Protein AF-A0A945W2I4-F1 (afdb_monomer)

Secondary structure (DSSP, 8-state):
--GGGGGSSS----EEEE-SS-----GGGGT---SEEEESS--HHHHHHHHHHHH-----

Sequence (60 aa):
MIKVLNTMEKIPKVGIITGWAEEIKPIDEEGINVDFILRKPFKHAELAKHINELFGAGSK

Structure (mmCIF, N/CA/C/O backbone):
data_AF-A0A945W2I4-F1
#
_entry.id   AF-A0A945W2I4-F1
#
loop_
_atom_site.group_PDB
_atom_site.id
_atom_site.type_symbol
_atom_site.label_atom_id
_atom_site.label_alt_id
_atom_site.label_comp_id
_atom_site.label_asym_id
_atom_site.label_entity_id
_atom_site.label_seq_id
_atom_site.pdbx_PDB_ins_code
_atom_site.Cartn_x
_atom_site.Cartn_y
_atom_site.Cartn_z
_atom_site.occupancy
_atom_site.B_iso_or_equiv
_atom_site.auth_seq_id
_atom_site.auth_comp_id
_atom_site.auth_asym_id
_atom_site.auth_atom_id
_atom_site.pdbx_PDB_model_num
ATOM 1 N N . MET A 1 1 ? -7.982 18.206 0.499 1.00 57.03 1 MET A N 1
ATOM 2 C CA . MET A 1 1 ? -8.489 16.817 0.382 1.00 57.03 1 MET A CA 1
ATOM 3 C C . MET A 1 1 ? -7.560 15.947 1.231 1.00 57.03 1 MET A C 1
ATOM 5 O O . MET A 1 1 ? -6.422 16.352 1.367 1.00 57.03 1 MET A O 1
ATOM 9 N N . ILE A 1 2 ? -8.009 14.857 1.857 1.00 57.62 2 ILE A N 1
ATOM 10 C CA . ILE A 1 2 ? -7.305 14.019 2.870 1.00 57.62 2 ILE A CA 1
ATOM 11 C C . ILE A 1 2 ? -7.536 14.388 4.359 1.00 57.62 2 ILE A C 1
ATOM 13 O O . ILE A 1 2 ? -7.804 13.483 5.140 1.00 57.62 2 ILE A O 1
ATOM 17 N N . LYS A 1 3 ? -7.628 15.667 4.770 1.00 60.97 3 LYS A N 1
ATOM 18 C CA . LYS A 1 3 ? -7.987 16.032 6.174 1.00 60.97 3 LYS A CA 1
ATOM 19 C C . LYS A 1 3 ? -9.307 15.425 6.686 1.00 60.97 3 LYS A C 1
ATOM 21 O O . LYS A 1 3 ? -9.469 15.229 7.885 1.00 60.97 3 LYS A O 1
ATOM 26 N N . VAL A 1 4 ? -10.233 15.108 5.776 1.00 66.25 4 VAL A N 1
ATOM 27 C CA . VAL A 1 4 ? -11.526 14.481 6.102 1.00 66.25 4 VAL A CA 1
ATOM 28 C C . VAL A 1 4 ? -11.366 13.068 6.675 1.00 66.25 4 VAL A C 1
ATOM 30 O O . VAL A 1 4 ? -12.234 12.620 7.415 1.00 66.25 4 VAL A O 1
ATOM 33 N N . LEU A 1 5 ? -10.258 12.378 6.369 1.00 67.31 5 LEU A N 1
ATOM 34 C CA . LEU A 1 5 ? -10.010 11.011 6.836 1.00 67.31 5 LEU A CA 1
ATOM 35 C C . LEU A 1 5 ? -9.805 10.955 8.355 1.00 67.31 5 LEU A C 1
ATOM 37 O O . LEU A 1 5 ? -10.204 9.985 8.990 1.00 67.31 5 LEU A O 1
ATOM 41 N N . ASN A 1 6 ? -9.269 12.028 8.942 1.00 63.34 6 ASN A N 1
ATOM 42 C CA . ASN A 1 6 ? -9.060 12.138 10.386 1.00 63.34 6 ASN A CA 1
ATOM 43 C C . ASN A 1 6 ? -10.341 12.478 11.159 1.00 63.34 6 ASN A C 1
ATOM 45 O O . ASN A 1 6 ? -10.377 12.337 12.375 1.00 63.34 6 ASN A O 1
ATOM 49 N N . THR A 1 7 ? -11.384 12.954 10.471 1.00 70.81 7 THR A N 1
ATOM 50 C CA . THR A 1 7 ? -12.674 13.312 11.085 1.00 70.81 7 THR A CA 1
ATOM 51 C C . THR A 1 7 ? -13.703 12.184 11.003 1.00 70.81 7 THR A C 1
ATOM 53 O O . THR A 1 7 ? -14.845 12.366 11.418 1.00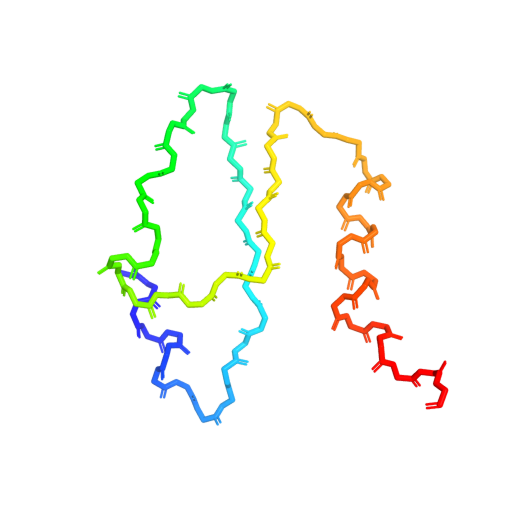 70.81 7 THR A O 1
ATOM 56 N N . MET A 1 8 ? -13.334 11.034 10.431 1.00 72.19 8 MET A N 1
ATOM 57 C CA . MET A 1 8 ? -14.221 9.877 10.315 1.00 72.19 8 MET A CA 1
ATOM 58 C C . MET A 1 8 ? -14.322 9.144 11.657 1.00 72.19 8 MET A C 1
ATOM 60 O O . MET A 1 8 ? -13.322 8.958 12.343 1.00 72.19 8 MET A O 1
ATOM 64 N N . GLU A 1 9 ? -15.524 8.674 12.000 1.00 72.12 9 GLU A N 1
ATOM 65 C CA . GLU A 1 9 ? -15.800 7.902 13.227 1.00 72.12 9 GLU A CA 1
ATOM 66 C C . GLU A 1 9 ? -14.895 6.664 13.367 1.00 72.12 9 GLU A C 1
ATOM 68 O O . GLU A 1 9 ? -14.514 6.269 14.467 1.00 72.12 9 GLU A O 1
ATOM 73 N N . LYS A 1 10 ? -14.499 6.077 12.233 1.00 76.62 10 LYS A N 1
ATOM 74 C CA . LYS A 1 10 ? -13.430 5.084 12.141 1.00 76.62 10 LYS A CA 1
ATOM 75 C C . LYS A 1 10 ? -12.365 5.620 11.205 1.00 76.62 10 LYS A C 1
ATOM 77 O O . LYS A 1 10 ? -12.655 5.871 10.037 1.00 76.62 10 LYS A O 1
ATOM 82 N N . ILE A 1 11 ? -11.146 5.756 11.714 1.00 74.38 11 ILE A N 1
ATOM 83 C CA . ILE A 1 11 ? -9.995 6.159 10.909 1.00 74.38 11 ILE A CA 1
ATOM 84 C C . ILE A 1 11 ? -9.697 5.008 9.931 1.00 74.38 11 ILE A C 1
ATOM 86 O O . ILE A 1 11 ? -9.384 3.901 10.384 1.00 74.38 11 ILE A O 1
ATOM 90 N N . PRO A 1 12 ? -9.849 5.211 8.608 1.00 81.19 12 PRO A N 1
ATOM 91 C CA . PRO A 1 12 ? -9.552 4.174 7.631 1.00 81.19 12 PRO A CA 1
ATOM 92 C C . PRO A 1 12 ? -8.048 3.899 7.578 1.00 81.19 12 PRO A C 1
ATOM 94 O O . PRO A 1 12 ? -7.240 4.770 7.886 1.00 81.19 12 PRO A O 1
ATOM 97 N N . LYS A 1 13 ? -7.680 2.695 7.133 1.00 85.81 13 LYS A N 1
ATOM 98 C CA . LYS A 1 13 ? -6.292 2.373 6.795 1.00 85.81 13 LYS A CA 1
ATOM 99 C C . LYS A 1 13 ? -5.899 3.069 5.493 1.00 85.81 13 LYS A C 1
ATOM 101 O O . LYS A 1 13 ? -6.611 2.933 4.497 1.00 85.81 13 LYS A O 1
ATOM 106 N N . VAL A 1 14 ? -4.795 3.811 5.492 1.00 85.75 14 VAL A N 1
ATOM 107 C CA . VAL A 1 14 ? -4.365 4.665 4.377 1.00 85.75 14 VAL A CA 1
ATOM 108 C C . VAL A 1 14 ? -3.042 4.170 3.803 1.00 85.75 14 VAL A C 1
ATOM 110 O O . VAL A 1 14 ? -2.030 4.117 4.492 1.00 85.75 14 VAL A O 1
ATOM 113 N N . GLY A 1 15 ? -3.043 3.855 2.509 1.00 88.56 15 GLY A N 1
ATOM 114 C CA . GLY A 1 15 ? -1.837 3.560 1.736 1.00 88.56 15 GLY A CA 1
ATOM 115 C C . GLY A 1 15 ? -1.613 4.592 0.637 1.00 88.56 15 GLY A C 1
ATOM 116 O O . GLY A 1 15 ? -2.571 5.000 -0.021 1.00 88.56 15 GLY A O 1
ATOM 117 N N . ILE A 1 16 ? -0.363 4.994 0.400 1.00 88.06 16 ILE A N 1
ATOM 118 C CA . ILE A 1 16 ? 0.000 5.939 -0.667 1.00 88.06 16 ILE A CA 1
ATOM 119 C C . ILE A 1 16 ? 0.885 5.246 -1.697 1.00 88.06 16 ILE A C 1
ATOM 121 O O . ILE A 1 16 ? 1.892 4.636 -1.354 1.00 88.06 16 ILE A O 1
ATOM 125 N N . ILE A 1 17 ? 0.530 5.375 -2.976 1.00 89.69 17 ILE A N 1
ATOM 126 C CA . ILE A 1 17 ? 1.325 4.851 -4.088 1.00 89.69 17 ILE A CA 1
ATOM 127 C C . ILE A 1 17 ? 1.943 6.016 -4.861 1.00 89.69 17 ILE A C 1
ATOM 129 O O . ILE A 1 17 ? 1.207 6.822 -5.430 1.00 89.69 17 ILE A O 1
ATOM 133 N N . THR A 1 18 ? 3.272 6.082 -4.939 1.00 87.25 18 THR A N 1
ATOM 134 C CA . THR A 1 18 ? 3.988 7.227 -5.534 1.00 87.25 18 THR A CA 1
ATOM 135 C C . THR A 1 18 ? 4.736 6.901 -6.817 1.00 87.25 18 THR A C 1
ATOM 137 O O . THR A 1 18 ? 4.909 5.738 -7.195 1.00 87.25 18 THR A O 1
ATOM 140 N N . GLY A 1 19 ? 5.115 7.952 -7.550 1.00 85.62 19 GLY A N 1
ATOM 141 C CA . GLY A 1 19 ? 5.916 7.866 -8.769 1.00 85.62 19 GLY A CA 1
ATOM 142 C C . GLY A 1 19 ? 7.418 7.655 -8.532 1.00 85.62 19 GLY A C 1
ATOM 143 O O . GLY A 1 19 ? 7.899 7.515 -7.411 1.00 85.62 19 GLY A O 1
ATOM 144 N N . TRP A 1 20 ? 8.183 7.652 -9.624 1.00 77.88 20 TRP A N 1
ATOM 145 C CA . TRP A 1 20 ? 9.612 7.317 -9.638 1.00 77.88 20 TRP A CA 1
ATOM 146 C C . TRP A 1 20 ? 10.513 8.283 -8.874 1.00 77.88 20 TRP A C 1
ATOM 148 O O . TRP A 1 20 ? 11.546 7.845 -8.387 1.00 77.88 20 TRP A O 1
ATOM 158 N N . ALA A 1 21 ? 10.176 9.566 -8.783 1.00 69.94 21 ALA A N 1
ATOM 159 C CA . ALA A 1 21 ? 11.053 10.604 -8.229 1.00 69.94 21 ALA A CA 1
ATOM 160 C C . ALA A 1 21 ? 10.288 11.631 -7.379 1.00 69.94 21 ALA A C 1
ATOM 162 O O . ALA A 1 21 ? 10.770 12.736 -7.157 1.00 69.94 21 ALA A O 1
ATOM 163 N N . GLU A 1 22 ? 9.082 11.281 -6.930 1.00 68.62 22 GLU A N 1
ATOM 164 C CA . GLU A 1 22 ? 8.303 12.167 -6.074 1.00 68.62 22 GLU A CA 1
ATOM 165 C C . GLU A 1 22 ? 8.835 12.074 -4.648 1.00 68.62 22 GLU A C 1
ATOM 167 O O . GLU A 1 22 ? 8.666 11.061 -3.966 1.00 68.62 22 GLU A O 1
ATOM 172 N N . GLU A 1 23 ? 9.497 13.143 -4.210 1.00 66.38 23 GLU A N 1
ATOM 173 C CA . GLU A 1 23 ? 9.687 13.393 -2.792 1.00 66.38 23 GLU A CA 1
ATOM 174 C C . GLU A 1 23 ? 8.315 13.649 -2.187 1.00 66.38 23 GLU A C 1
ATOM 176 O O . GLU A 1 23 ? 7.619 14.621 -2.495 1.00 66.38 23 GLU A O 1
ATOM 181 N N . ILE A 1 24 ? 7.900 12.714 -1.350 1.00 66.56 24 ILE A N 1
ATOM 182 C CA . ILE A 1 24 ? 6.678 12.850 -0.593 1.00 66.56 24 ILE A CA 1
ATOM 183 C C . ILE A 1 24 ? 6.992 13.889 0.476 1.00 66.56 24 ILE A C 1
ATOM 185 O O . ILE A 1 24 ? 7.779 13.615 1.383 1.00 66.56 24 ILE A O 1
ATOM 189 N N . LYS A 1 25 ? 6.421 15.094 0.346 1.00 64.12 25 LYS A N 1
ATOM 190 C CA . LYS A 1 25 ? 6.409 16.062 1.454 1.00 64.12 25 LYS A CA 1
ATOM 191 C C . LYS A 1 25 ? 5.973 15.328 2.721 1.00 64.12 25 LYS A C 1
ATOM 193 O O . LYS A 1 25 ? 5.121 14.450 2.595 1.00 64.12 25 LYS A O 1
ATOM 198 N N . PRO A 1 26 ? 6.520 15.649 3.902 1.00 58.50 26 PRO A N 1
ATOM 199 C CA . PRO A 1 26 ? 6.170 14.942 5.127 1.00 58.50 26 PRO A CA 1
ATOM 200 C C . PRO A 1 26 ? 4.648 14.945 5.300 1.00 58.50 26 PRO A C 1
ATOM 202 O O . PRO A 1 26 ? 4.043 15.961 5.625 1.00 58.50 26 PRO A O 1
ATOM 205 N N . ILE A 1 27 ? 4.020 13.797 5.036 1.00 62.56 27 ILE A N 1
ATOM 206 C CA . ILE A 1 27 ? 2.571 13.611 5.185 1.00 62.56 27 ILE A CA 1
ATOM 207 C C . ILE A 1 27 ? 2.173 13.803 6.658 1.00 62.56 27 ILE A C 1
ATOM 209 O O . ILE A 1 27 ? 1.051 14.213 6.963 1.00 62.56 27 ILE A O 1
ATOM 213 N N . ASP A 1 28 ? 3.147 13.617 7.553 1.00 57.41 28 ASP A N 1
ATOM 214 C CA . ASP A 1 28 ? 3.083 13.937 8.973 1.00 57.41 28 ASP A CA 1
ATOM 215 C C . ASP A 1 28 ? 2.773 15.422 9.243 1.00 57.41 28 ASP A C 1
ATOM 217 O O . ASP A 1 28 ? 2.022 15.718 10.171 1.00 57.41 28 ASP A O 1
ATOM 221 N N . GLU A 1 29 ? 3.258 16.367 8.423 1.00 57.19 29 GLU A N 1
ATOM 222 C CA . GLU A 1 29 ? 2.949 17.801 8.590 1.00 57.19 29 GLU A CA 1
ATOM 223 C C . GLU A 1 29 ? 1.478 18.120 8.277 1.00 57.19 29 GLU A C 1
ATOM 225 O O . GLU A 1 29 ? 0.919 19.087 8.798 1.00 57.19 29 GLU A O 1
ATOM 230 N N . GLU A 1 30 ? 0.816 17.292 7.463 1.00 62.53 30 GLU A N 1
ATOM 231 C CA . GLU A 1 30 ? -0.611 17.429 7.158 1.00 62.53 30 GLU A CA 1
ATOM 232 C C . GLU A 1 30 ? -1.516 16.706 8.173 1.00 62.53 30 GLU A C 1
ATOM 234 O O . GLU A 1 30 ? -2.747 16.807 8.088 1.00 62.53 30 GLU A O 1
ATOM 239 N N . GLY A 1 31 ? -0.918 16.024 9.159 1.00 61.81 31 GLY A N 1
ATOM 240 C CA . GLY A 1 31 ? -1.609 15.298 10.222 1.00 61.81 31 GLY A CA 1
ATOM 241 C C . GLY A 1 31 ? -2.293 14.018 9.749 1.00 61.81 31 GLY A C 1
ATOM 242 O O . GLY A 1 31 ? -3.211 13.543 10.412 1.00 61.81 31 GLY A O 1
ATOM 243 N N . ILE A 1 32 ? -1.917 13.480 8.590 1.00 72.06 32 ILE A N 1
ATOM 244 C CA . ILE A 1 32 ? -2.541 12.292 8.002 1.00 72.06 32 ILE A CA 1
ATOM 245 C C . ILE A 1 32 ? -1.741 11.072 8.449 1.00 72.06 32 ILE A C 1
ATOM 247 O O . ILE A 1 32 ? -0.563 10.951 8.134 1.00 72.06 32 ILE A O 1
ATOM 251 N N . ASN A 1 33 ? -2.388 1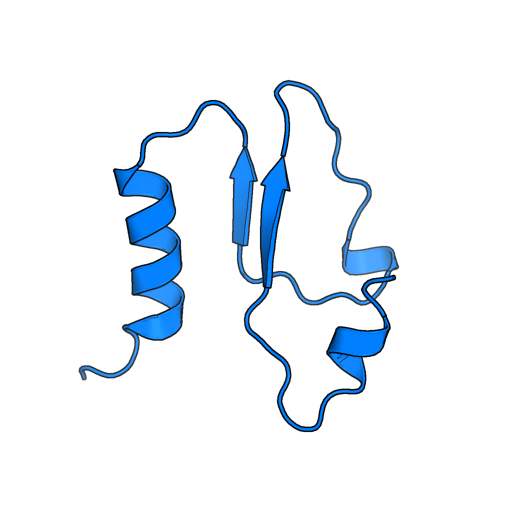0.147 9.155 1.00 75.44 33 ASN A N 1
ATOM 252 C CA . ASN A 1 33 ? -1.753 8.883 9.509 1.00 75.44 33 ASN A CA 1
ATOM 253 C C . ASN A 1 33 ? -1.735 7.959 8.281 1.00 75.44 33 ASN A C 1
ATOM 255 O O . ASN A 1 33 ? -2.794 7.604 7.762 1.00 75.44 33 ASN A O 1
ATOM 259 N N . VAL A 1 34 ? -0.543 7.614 7.794 1.00 82.25 34 VAL A N 1
ATOM 260 C CA . VAL A 1 34 ? -0.346 6.733 6.637 1.00 82.25 34 VAL A CA 1
ATOM 261 C C . VAL A 1 34 ? 0.216 5.404 7.107 1.00 82.25 34 VAL A C 1
ATOM 263 O O . VAL A 1 34 ? 1.294 5.346 7.688 1.00 82.25 34 VAL A O 1
ATOM 266 N N . ASP A 1 35 ? -0.501 4.325 6.812 1.00 88.88 35 ASP A N 1
ATOM 267 C CA . ASP A 1 35 ? -0.128 2.974 7.215 1.00 8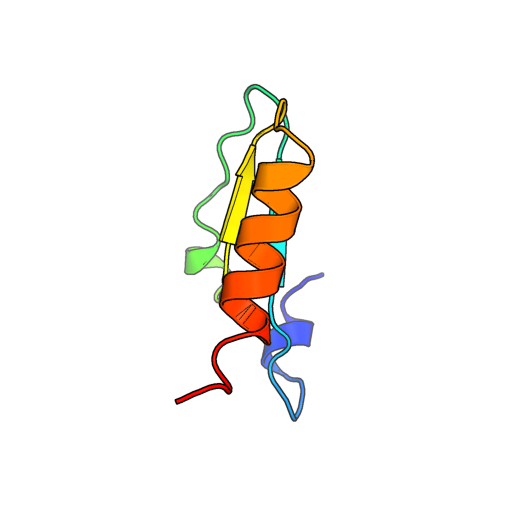8.88 35 ASP A CA 1
ATOM 268 C C . ASP A 1 35 ? 0.959 2.367 6.313 1.00 88.88 35 ASP A C 1
ATOM 270 O O . ASP A 1 35 ? 1.747 1.542 6.773 1.00 88.88 35 ASP A O 1
ATOM 274 N N . PHE A 1 36 ? 1.020 2.744 5.029 1.00 88.50 36 PHE A N 1
ATOM 275 C CA . PHE A 1 36 ? 2.110 2.332 4.140 1.00 88.50 36 PHE A CA 1
ATOM 276 C C . PHE A 1 36 ? 2.303 3.259 2.938 1.00 88.50 36 PHE A C 1
ATOM 278 O O . PHE A 1 36 ? 1.370 3.893 2.444 1.00 88.50 36 PHE A O 1
ATOM 285 N N . ILE A 1 37 ? 3.530 3.282 2.420 1.00 87.69 37 ILE A N 1
ATOM 286 C CA . ILE A 1 37 ? 3.906 3.993 1.198 1.00 87.69 37 ILE A CA 1
ATOM 287 C C . ILE A 1 37 ? 4.561 2.992 0.248 1.00 87.69 37 ILE A C 1
ATOM 289 O O . ILE A 1 37 ? 5.482 2.281 0.640 1.00 87.69 37 ILE A O 1
ATOM 293 N N . LEU A 1 38 ? 4.112 2.959 -1.006 1.00 90.38 38 LEU A N 1
ATOM 294 C CA . LEU A 1 38 ? 4.622 2.068 -2.041 1.00 90.38 38 LEU A CA 1
ATOM 295 C C . LEU A 1 38 ? 5.077 2.872 -3.262 1.00 90.38 38 LEU A C 1
ATOM 297 O O . LEU A 1 38 ? 4.291 3.578 -3.892 1.00 90.38 38 LEU A O 1
ATOM 301 N N . ARG A 1 39 ? 6.355 2.768 -3.626 1.00 90.00 39 ARG A N 1
ATOM 302 C CA . ARG A 1 39 ? 6.944 3.555 -4.718 1.00 90.00 39 ARG A CA 1
ATOM 303 C C . ARG A 1 39 ? 6.952 2.761 -6.015 1.00 90.00 39 ARG A C 1
ATOM 305 O O . ARG A 1 39 ? 7.352 1.601 -6.037 1.00 90.00 39 ARG A O 1
ATOM 312 N N . LYS A 1 40 ? 6.541 3.381 -7.122 1.00 90.06 40 LYS A N 1
ATOM 313 C CA . LYS A 1 40 ? 6.665 2.763 -8.446 1.00 90.06 40 LYS A CA 1
ATOM 314 C C . LYS A 1 40 ? 8.129 2.734 -8.915 1.00 90.06 40 LYS A C 1
ATOM 316 O O . LYS A 1 40 ? 8.837 3.725 -8.726 1.00 90.06 40 LYS A O 1
ATOM 321 N N . PRO A 1 41 ? 8.548 1.652 -9.597 1.00 92.25 41 PRO A N 1
ATOM 322 C CA . PRO A 1 41 ? 7.783 0.448 -9.909 1.00 92.25 41 PRO A CA 1
ATOM 323 C C . PRO A 1 41 ? 7.818 -0.522 -8.721 1.00 92.25 41 PRO A C 1
ATOM 325 O O . PRO A 1 41 ? 8.838 -0.665 -8.058 1.00 92.25 41 PRO A O 1
ATOM 328 N N . PHE A 1 42 ? 6.721 -1.236 -8.504 1.00 92.25 42 PHE A N 1
ATOM 329 C CA . PHE A 1 42 ? 6.620 -2.261 -7.466 1.00 92.25 42 PHE A CA 1
ATOM 330 C C . PHE A 1 42 ? 6.040 -3.545 -8.052 1.00 92.25 42 PHE A C 1
ATOM 332 O O . PHE A 1 42 ? 5.400 -3.539 -9.110 1.00 92.25 42 PHE A O 1
ATOM 339 N N . LYS A 1 43 ? 6.244 -4.665 -7.358 1.00 94.88 43 LYS A N 1
ATOM 340 C CA . LYS A 1 43 ? 5.634 -5.948 -7.737 1.00 94.88 43 LYS A CA 1
ATOM 341 C C . LYS A 1 43 ? 4.236 -6.061 -7.140 1.00 94.88 43 LYS A C 1
ATOM 34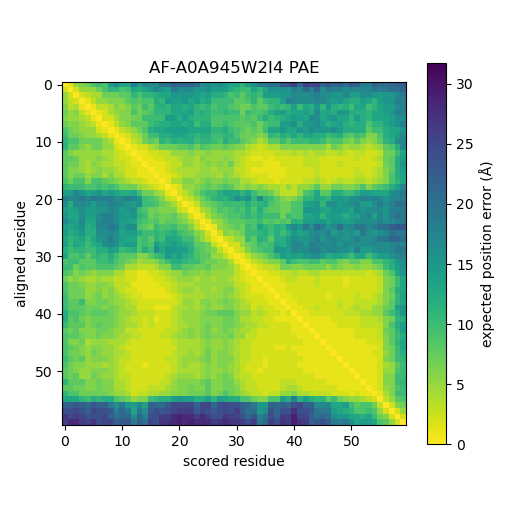3 O O . LYS A 1 43 ? 3.999 -5.617 -6.024 1.00 94.88 43 LYS A O 1
ATOM 348 N N . HIS A 1 44 ? 3.326 -6.759 -7.821 1.00 94.19 44 HIS A N 1
ATOM 349 C CA . HIS A 1 44 ? 1.989 -7.035 -7.273 1.00 94.19 44 HIS A CA 1
ATOM 350 C C . HIS A 1 44 ? 2.045 -7.694 -5.880 1.00 94.19 44 HIS A C 1
ATOM 352 O O . HIS A 1 44 ? 1.292 -7.319 -4.986 1.00 94.19 44 HIS A O 1
ATOM 358 N N . ALA A 1 45 ? 2.993 -8.616 -5.676 1.00 95.12 45 ALA A N 1
ATOM 359 C CA . ALA A 1 45 ? 3.209 -9.279 -4.390 1.00 95.12 45 ALA A CA 1
ATOM 360 C C . ALA A 1 45 ? 3.554 -8.307 -3.246 1.00 95.12 45 ALA A C 1
ATOM 362 O O . ALA A 1 45 ? 3.224 -8.577 -2.098 1.00 95.12 45 ALA A O 1
ATOM 363 N N . GLU A 1 46 ? 4.196 -7.180 -3.551 1.00 93.94 46 GLU A N 1
ATOM 364 C CA . GLU A 1 46 ? 4.577 -6.164 -2.568 1.00 93.94 46 GLU A CA 1
ATOM 365 C C . GLU A 1 46 ? 3.349 -5.395 -2.071 1.00 93.94 46 GLU A C 1
ATOM 367 O O . GLU A 1 46 ? 3.137 -5.271 -0.868 1.00 93.94 46 GLU A O 1
ATOM 372 N N . LEU A 1 47 ? 2.461 -4.997 -2.989 1.00 94.06 47 LEU A N 1
ATOM 373 C CA . LEU A 1 47 ? 1.17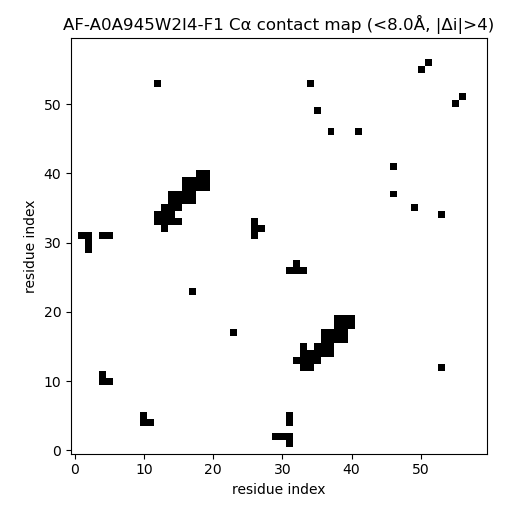2 -4.401 -2.632 1.00 94.06 47 LEU A CA 1
ATOM 374 C C . LEU A 1 47 ? 0.299 -5.380 -1.833 1.00 94.06 47 LEU A C 1
ATOM 376 O O . LEU A 1 47 ? -0.258 -5.011 -0.801 1.00 94.06 47 LEU A O 1
ATOM 380 N N . ALA A 1 48 ? 0.200 -6.633 -2.289 1.00 93.94 48 ALA A N 1
ATOM 381 C CA . ALA A 1 48 ? -0.574 -7.663 -1.600 1.00 93.94 48 ALA A CA 1
ATOM 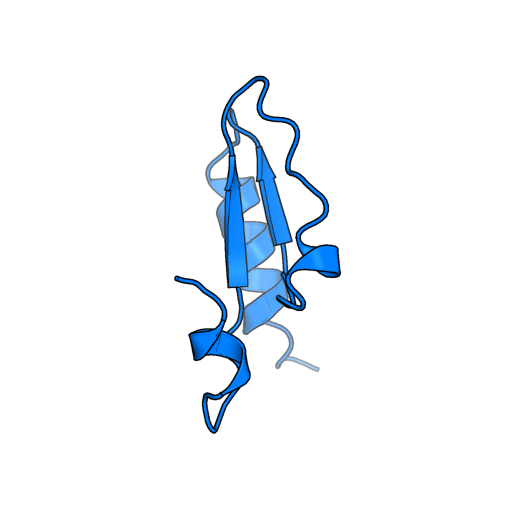382 C C . ALA A 1 48 ? -0.047 -7.914 -0.179 1.00 93.94 48 ALA A C 1
ATOM 384 O O . ALA A 1 48 ? -0.839 -8.074 0.746 1.00 93.94 48 ALA A O 1
ATOM 385 N N . LYS A 1 49 ? 1.278 -7.896 0.010 1.00 93.75 49 LYS A N 1
ATOM 386 C CA . LYS A 1 49 ? 1.907 -8.014 1.328 1.00 93.75 49 LYS A CA 1
ATOM 387 C C . LYS A 1 49 ? 1.476 -6.877 2.258 1.00 93.75 49 LYS A C 1
ATOM 389 O O . LYS A 1 49 ? 0.980 -7.178 3.336 1.00 93.75 49 LYS A O 1
ATOM 394 N N . HIS A 1 50 ? 1.585 -5.615 1.835 1.00 93.38 50 HIS A N 1
ATOM 395 C CA . HIS A 1 50 ? 1.181 -4.473 2.667 1.00 93.38 50 HIS A CA 1
ATOM 396 C C . HIS A 1 50 ? -0.296 -4.529 3.069 1.00 93.38 50 HIS A C 1
ATOM 398 O O . HIS A 1 50 ? -0.637 -4.308 4.228 1.00 93.38 50 HIS A O 1
ATOM 404 N N . ILE A 1 51 ? -1.179 -4.884 2.131 1.00 92.19 51 ILE A N 1
ATOM 405 C CA . ILE A 1 51 ? -2.609 -5.050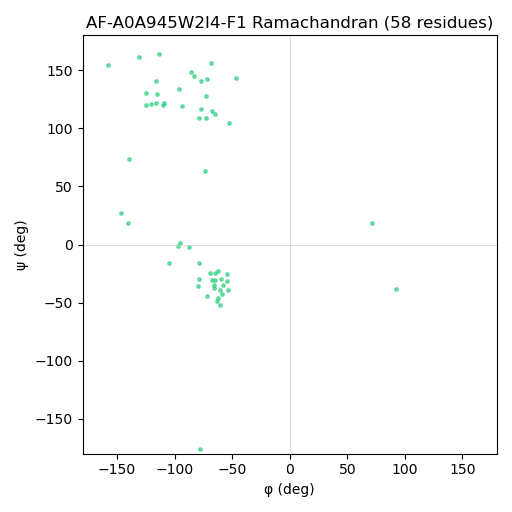 2.418 1.00 92.19 51 ILE A CA 1
ATOM 406 C C . ILE A 1 51 ? -2.818 -6.190 3.427 1.00 92.19 51 ILE A C 1
ATOM 408 O O . ILE A 1 51 ? -3.500 -6.009 4.433 1.00 92.19 51 ILE A O 1
ATOM 412 N N . ASN A 1 52 ? -2.204 -7.353 3.206 1.00 92.88 52 ASN A N 1
ATOM 413 C CA . ASN A 1 52 ? -2.362 -8.502 4.097 1.00 92.88 52 ASN A CA 1
ATOM 414 C C . ASN A 1 52 ? -1.778 -8.256 5.494 1.00 92.88 52 ASN A C 1
ATOM 416 O O . ASN A 1 52 ? -2.347 -8.729 6.469 1.00 92.88 52 ASN A O 1
ATOM 420 N N . GLU A 1 53 ? -0.684 -7.509 5.626 1.00 90.25 53 GLU A N 1
ATOM 421 C CA . GLU A 1 53 ? -0.130 -7.129 6.932 1.00 90.25 53 GLU A CA 1
ATOM 422 C C . GLU A 1 53 ? -1.082 -6.203 7.702 1.00 90.25 53 GLU A C 1
ATOM 424 O O . GLU A 1 53 ? -1.243 -6.352 8.912 1.00 90.25 53 GLU A O 1
ATOM 429 N N . LEU A 1 54 ? -1.772 -5.296 7.005 1.00 89.81 54 LEU A N 1
ATOM 430 C CA . LEU A 1 54 ? -2.679 -4.331 7.631 1.00 89.81 54 LEU A CA 1
ATOM 431 C C . LEU A 1 54 ? -4.047 -4.901 7.994 1.00 89.81 54 LEU A C 1
ATOM 433 O O . LEU A 1 54 ? -4.623 -4.504 9.006 1.00 89.81 54 LEU A O 1
ATOM 437 N N . PHE A 1 55 ? -4.573 -5.813 7.178 1.00 87.12 55 PHE A N 1
ATOM 438 C CA . PHE A 1 55 ? -5.907 -6.389 7.370 1.00 87.12 55 PHE A CA 1
ATOM 439 C C . PHE A 1 55 ? -5.881 -7.824 7.916 1.00 87.12 55 PHE A C 1
ATOM 441 O O . PHE A 1 55 ? -6.901 -8.314 8.394 1.00 87.12 55 PHE A O 1
ATOM 448 N N . GLY A 1 56 ? -4.734 -8.504 7.861 1.00 78.75 56 GLY A N 1
ATOM 449 C CA . GLY A 1 56 ? -4.559 -9.901 8.267 1.00 78.75 56 GLY A CA 1
ATOM 450 C C . GLY A 1 56 ? -4.017 -10.103 9.683 1.00 78.75 56 GLY A C 1
ATOM 451 O O . GLY A 1 56 ? -3.913 -11.248 10.123 1.00 78.75 56 GLY A O 1
ATOM 452 N N . ALA A 1 57 ? -3.715 -9.037 10.434 1.00 60.62 57 ALA A N 1
ATOM 453 C CA . ALA A 1 57 ? -3.393 -9.116 11.862 1.00 60.62 57 ALA A CA 1
ATOM 454 C C . ALA A 1 57 ? -4.660 -9.393 12.707 1.00 60.62 57 ALA A C 1
ATOM 456 O O . ALA A 1 57 ? -5.098 -8.580 13.514 1.00 60.62 57 ALA A O 1
ATOM 457 N N . GLY A 1 58 ? -5.264 -10.559 12.469 1.00 55.03 58 GLY A N 1
ATOM 458 C CA . GLY A 1 58 ? -6.423 -11.122 13.163 1.00 55.03 58 GLY A CA 1
ATOM 459 C C . GLY A 1 58 ? -6.349 -12.651 13.242 1.00 55.03 58 GLY A C 1
ATOM 460 O O . GLY A 1 58 ? -7.368 -13.334 13.257 1.00 55.03 58 GLY A O 1
ATOM 461 N N . SER A 1 59 ? -5.143 -13.222 13.234 1.00 53.84 59 SER A N 1
ATOM 462 C CA . SER A 1 59 ? -4.924 -14.648 13.495 1.00 53.84 59 SER A CA 1
ATOM 463 C C . SER A 1 59 ? -3.681 -14.851 14.354 1.00 53.84 59 SER A C 1
ATOM 465 O O . SER A 1 59 ? -2.635 -15.278 13.869 1.00 53.84 59 SER A O 1
ATOM 467 N N . LYS A 1 60 ? -3.814 -14.506 15.637 1.00 41.34 60 LYS A N 1
ATOM 468 C CA . LYS A 1 60 ? -3.285 -15.248 16.787 1.00 41.34 60 LYS A CA 1
ATOM 469 C C . LYS A 1 60 ? -3.985 -14.788 18.057 1.00 41.34 60 LYS A C 1
ATOM 471 O O . LYS A 1 60 ? -4.207 -13.565 18.176 1.00 41.34 60 LYS A O 1
#

Nearest PDB structures (foldseek):
  1dbw-assembly2_B  TM=7.793E-01  e=1.334E+00  Sinorhizobium meliloti
  2fsp-assembly1_A  TM=7.003E-01  e=1.334E+00  Bacillus subtilis
  1zy2-assembly1_A  TM=7.237E-01  e=3.532E+00  Aquifex aeolicus
  1dcf-assembly1_A-2  TM=6.175E-01  e=2.495E+00  Arabidopsis thaliana

Radius of gyration: 13.18 Å; Cα contacts (8 Å, |Δi|>4): 50; chains: 1; bounding box: 27×33×27 Å

pLDDT: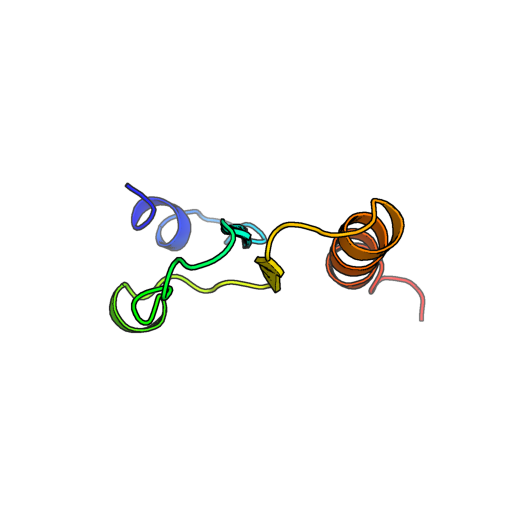 mean 77.48, std 14.04, range [41.34, 95.12]

Foldseek 3Di:
DQPVLVVDPDNDAAEAEEEDDDDDDPVVVVVHDHQYYHYPPDDPVVVVVSVCVVPVVPDD

Solvent-accessible surface area (backbone atoms only — not comparable to full-atom values): 4040 Å² total; per-residue (Å²): 134,70,69,65,50,76,73,39,98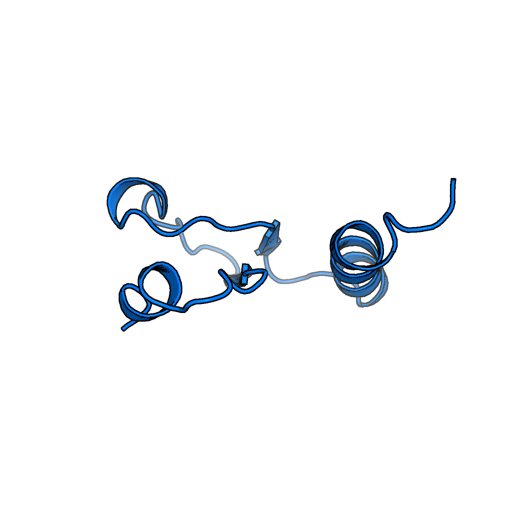,64,68,69,90,35,74,46,78,45,58,82,79,66,81,74,67,66,52,66,81,71,70,52,79,67,77,44,79,46,56,43,85,71,55,72,68,56,56,53,47,55,52,45,61,71,73,53,81,79,80,128

Mean predicted aligned error: 8.17 Å